Protein AF-A0A9P5JDA7-F1 (afdb_monomer)

Foldseek 3Di:
DPLVVLLVVLVVLLVVLVVCVVVVVLVVSLVSLLVSLVSCVQQVLAADPDPDPPPPVPVPCPRHVHDPQPDPVSVVSSNVSSVSSQVSQVVSCVVVVHDRRRDHPPPPPPPPPPDDDDDD

Mean predicted aligned error: 8.87 Å

Solvent-accessible surface area (backbone atoms only — not comparable to full-atom values): 7202 Å² total; per-residue (Å²): 129,68,62,66,57,57,56,50,51,49,52,52,41,55,54,51,21,51,51,31,42,75,71,67,38,38,70,60,16,31,53,46,33,40,52,47,26,47,50,39,47,59,34,55,52,61,63,78,89,64,99,59,91,70,78,64,85,57,89,78,57,87,69,36,73,50,73,81,63,91,46,72,66,55,43,50,51,50,50,52,47,33,51,50,49,43,55,48,25,49,52,37,14,61,75,54,77,46,80,62,59,47,76,78,60,80,65,78,81,79,76,89,78,84,82,77,82,82,83,128

Secondary structure (DSSP, 8-state):
--HHHHHHHHHHHHHHHHHHHHTT-HHHHHHHHHHHHHHHHHTT------SS------TTGGG-SSPPPSSHHHHHHHHHHHHHHHHHHHHHHHHHT----S-------S-SS-------

Radius of gyration: 17.12 Å; Cα contacts (8 Å, |Δi|>4): 112; chains: 1; bounding box: 67×23×37 Å

Sequence (120 aa):
MFPDRVTHFLWASMILASCLARSRRMQESYAVVSAAAQFASACGLRLIHGSGWAVEDDCCLDDSLLPSPKDEIEALDRIGLAHSVYITDQSVSTLAGAPATFPYNNWPSAQTQQAHPLKV

pLDDT: mean 80.2, std 19.08, range [42.72, 98.12]

Structure (mmCIF, N/CA/C/O backbone):
data_AF-A0A9P5JDA7-F1
#
_entry.id   AF-A0A9P5JDA7-F1
#
loop_
_atom_site.group_PDB
_atom_site.id
_atom_site.type_symbol
_atom_site.label_atom_id
_atom_site.label_alt_id
_atom_site.label_comp_id
_atom_site.label_asym_id
_atom_site.label_entity_id
_atom_site.label_seq_id
_atom_site.pdbx_PDB_ins_code
_atom_site.Cartn_x
_atom_site.Cartn_y
_atom_site.Cartn_z
_atom_site.occupancy
_atom_site.B_iso_or_equiv
_atom_site.auth_seq_id
_atom_site.auth_comp_id
_atom_site.auth_asym_id
_atom_site.auth_atom_id
_atom_site.pdbx_PDB_model_num
ATOM 1 N N . MET A 1 1 ? 0.125 -8.554 -17.342 1.00 54.16 1 MET A N 1
ATOM 2 C CA . MET A 1 1 ? -0.728 -8.136 -16.203 1.00 54.16 1 MET A CA 1
ATOM 3 C C . M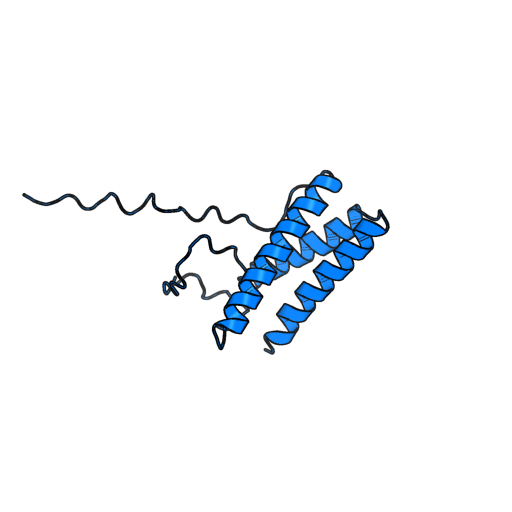ET A 1 1 ? -0.814 -6.616 -16.243 1.00 54.16 1 MET A C 1
ATOM 5 O O . MET A 1 1 ? 0.209 -6.015 -16.520 1.00 54.16 1 MET A O 1
ATOM 9 N N . PHE A 1 2 ? -1.993 -5.998 -16.113 1.00 70.19 2 PHE A N 1
ATOM 10 C CA . PHE A 1 2 ? -2.152 -4.539 -16.265 1.00 70.19 2 PHE A CA 1
ATOM 11 C C . PHE A 1 2 ? -1.642 -3.824 -14.996 1.00 70.19 2 PHE A C 1
ATOM 13 O O . PHE A 1 2 ? -2.372 -3.858 -14.001 1.00 70.19 2 PHE A O 1
ATOM 20 N N . PRO A 1 3 ? -0.435 -3.218 -14.992 1.00 70.56 3 PRO A N 1
ATOM 21 C CA . PRO A 1 3 ? 0.153 -2.605 -13.791 1.00 70.56 3 PRO A CA 1
ATOM 22 C C . PRO A 1 3 ?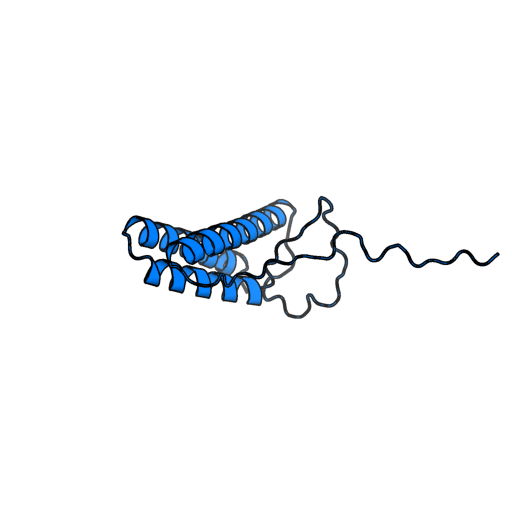 -0.767 -1.538 -13.188 1.00 70.56 3 PRO A C 1
ATOM 24 O O . PRO A 1 3 ? -0.941 -1.473 -11.973 1.00 70.56 3 PRO A O 1
ATOM 27 N N . ASP A 1 4 ? -1.488 -0.820 -14.048 1.00 82.44 4 ASP A N 1
ATOM 28 C CA . ASP A 1 4 ? -2.463 0.200 -13.676 1.00 82.44 4 ASP A CA 1
ATOM 29 C C . ASP A 1 4 ? -3.530 -0.335 -12.706 1.00 82.44 4 ASP A C 1
ATOM 31 O O . ASP A 1 4 ? -3.978 0.376 -11.811 1.00 82.44 4 ASP A O 1
ATOM 35 N N . ARG A 1 5 ? -3.939 -1.607 -12.827 1.00 89.44 5 ARG A N 1
ATOM 36 C CA . ARG A 1 5 ? -4.970 -2.186 -11.947 1.00 89.44 5 ARG A CA 1
ATOM 37 C C . ARG A 1 5 ? -4.473 -2.379 -10.517 1.00 89.44 5 ARG A C 1
ATOM 39 O O . ARG A 1 5 ? -5.260 -2.196 -9.594 1.00 89.44 5 ARG A O 1
ATOM 46 N N . VAL A 1 6 ? -3.199 -2.729 -10.337 1.00 89.94 6 VAL A N 1
ATOM 47 C CA . VAL A 1 6 ? -2.589 -2.916 -9.009 1.00 89.94 6 VAL A CA 1
ATOM 48 C C . VAL A 1 6 ? -2.490 -1.569 -8.299 1.00 89.94 6 VAL A C 1
ATOM 50 O O . VAL A 1 6 ? -2.950 -1.432 -7.166 1.00 89.94 6 VAL A O 1
ATOM 53 N N . THR A 1 7 ? -1.989 -0.553 -9.001 1.00 90.69 7 THR A N 1
ATOM 54 C CA . THR A 1 7 ? -1.894 0.817 -8.487 1.00 90.69 7 THR A CA 1
ATOM 55 C C . THR A 1 7 ? -3.267 1.382 -8.122 1.00 90.69 7 THR A C 1
ATOM 57 O O . THR A 1 7 ? -3.452 1.877 -7.011 1.00 90.69 7 THR A O 1
ATOM 60 N N . HIS A 1 8 ? -4.269 1.246 -9.000 1.00 92.62 8 HIS A N 1
ATOM 61 C CA . HIS A 1 8 ? -5.634 1.694 -8.705 1.00 92.62 8 HIS A CA 1
ATOM 62 C C . HIS A 1 8 ? -6.262 0.950 -7.520 1.00 92.62 8 HIS A C 1
ATOM 64 O O . HIS A 1 8 ? -6.949 1.569 -6.709 1.00 92.62 8 HIS A O 1
ATOM 70 N N . PHE A 1 9 ? -6.022 -0.358 -7.391 1.00 94.81 9 PHE A N 1
ATOM 71 C CA . PHE A 1 9 ? -6.506 -1.144 -6.257 1.00 94.81 9 PHE A CA 1
ATOM 72 C C . PHE A 1 9 ? -5.921 -0.653 -4.925 1.00 94.81 9 PHE A C 1
ATOM 74 O O . PHE A 1 9 ? -6.657 -0.482 -3.950 1.00 94.81 9 PHE A O 1
ATOM 81 N N . LEU A 1 10 ? -4.616 -0.377 -4.883 1.00 95.25 10 LEU A N 1
ATOM 82 C CA . LEU A 1 10 ? -3.956 0.158 -3.693 1.00 95.25 10 LEU A CA 1
ATOM 83 C C . LEU A 1 10 ? -4.484 1.553 -3.333 1.00 95.25 10 LEU A C 1
ATOM 85 O O . LEU A 1 10 ? -4.844 1.784 -2.179 1.00 95.25 10 LEU A O 1
ATOM 89 N N . TRP A 1 11 ? -4.635 2.450 -4.313 1.00 95.75 11 TRP A N 1
ATOM 90 C CA . TRP A 1 11 ? -5.248 3.765 -4.093 1.00 95.75 11 TRP A CA 1
ATOM 91 C C . TRP A 1 11 ? -6.673 3.663 -3.547 1.00 95.75 11 TRP A C 1
ATOM 93 O O . TRP A 1 11 ? -7.004 4.305 -2.549 1.00 95.75 11 TRP A O 1
ATOM 103 N N . ALA A 1 12 ? -7.510 2.819 -4.155 1.00 97.00 12 ALA A N 1
ATOM 104 C CA . ALA A 1 12 ? -8.872 2.582 -3.688 1.00 97.00 12 ALA A CA 1
ATOM 105 C C . ALA A 1 12 ? -8.895 2.050 -2.246 1.00 97.00 12 ALA A C 1
ATOM 107 O O . ALA A 1 12 ? -9.719 2.490 -1.442 1.00 97.00 12 ALA A O 1
ATOM 108 N N . SER A 1 13 ? -7.957 1.167 -1.893 1.00 97.31 13 SER A N 1
ATOM 109 C CA . SER A 1 13 ? -7.827 0.620 -0.538 1.00 97.31 13 SER A CA 1
ATOM 110 C C . SER A 1 13 ? -7.452 1.698 0.483 1.00 97.31 13 SER A C 1
ATOM 112 O O . SER A 1 13 ? -8.047 1.752 1.558 1.00 97.31 13 SER A O 1
ATOM 114 N N . MET A 1 14 ? -6.536 2.612 0.142 1.00 96.44 14 MET A N 1
ATOM 115 C CA . MET A 1 14 ? -6.158 3.736 1.013 1.00 96.44 14 MET A CA 1
ATOM 116 C C . MET A 1 14 ? -7.307 4.732 1.218 1.00 96.44 14 MET A C 1
ATOM 118 O O . MET A 1 14 ? -7.541 5.208 2.335 1.00 96.44 14 MET A O 1
ATOM 122 N N . ILE A 1 15 ? -8.073 5.020 0.161 1.00 96.69 15 ILE A N 1
ATOM 123 C CA . ILE A 1 15 ? -9.271 5.868 0.247 1.00 96.69 15 ILE A CA 1
ATOM 124 C C . ILE A 1 15 ? -10.325 5.203 1.140 1.00 96.69 15 ILE A C 1
ATOM 126 O O . ILE A 1 15 ? -10.866 5.854 2.038 1.00 96.69 15 ILE A O 1
ATOM 130 N N . LEU A 1 16 ? -10.591 3.908 0.943 1.00 97.62 16 LEU A N 1
ATOM 131 C CA . LEU A 1 16 ? -11.544 3.149 1.753 1.00 97.62 16 LEU A CA 1
ATOM 132 C C . LEU A 1 16 ? -11.138 3.128 3.230 1.00 97.62 16 LEU A C 1
ATOM 134 O O . LEU A 1 16 ? -11.960 3.434 4.095 1.00 97.62 16 LEU A O 1
ATOM 138 N N . ALA A 1 17 ? -9.871 2.835 3.520 1.00 97.19 17 ALA A N 1
ATOM 139 C CA . ALA A 1 17 ? -9.327 2.874 4.869 1.00 97.19 17 ALA A CA 1
ATOM 140 C C . ALA A 1 17 ? -9.515 4.240 5.537 1.00 97.19 17 ALA A C 1
ATOM 142 O O . ALA A 1 17 ? -9.945 4.308 6.691 1.00 97.19 17 ALA A O 1
ATOM 143 N N . SER A 1 18 ? -9.259 5.323 4.800 1.00 95.75 18 SER A N 1
ATOM 144 C CA . SER A 1 18 ? -9.459 6.694 5.276 1.00 95.75 18 SER A CA 1
ATOM 145 C C . SER A 1 18 ? -10.930 6.982 5.584 1.00 95.75 18 SER A C 1
ATOM 147 O O . SER A 1 18 ? -11.245 7.605 6.599 1.00 95.75 18 SER A O 1
ATOM 149 N N . CYS A 1 19 ? -11.852 6.511 4.741 1.00 97.69 19 CYS A N 1
ATOM 150 C CA . CYS A 1 19 ? -13.288 6.620 4.992 1.00 97.69 19 CYS A CA 1
ATOM 151 C C . CYS A 1 19 ? -13.700 5.857 6.260 1.00 97.69 19 CYS A C 1
ATOM 153 O O . CYS A 1 19 ? -14.383 6.425 7.109 1.00 97.69 19 CYS A O 1
ATOM 155 N N . LEU A 1 20 ? -13.229 4.618 6.439 1.00 97.75 20 LEU A N 1
ATOM 156 C CA . LEU A 1 20 ? -13.495 3.816 7.640 1.00 97.75 20 LEU A CA 1
ATOM 157 C C . LEU A 1 20 ? -12.943 4.480 8.909 1.00 97.75 20 LEU A C 1
ATOM 159 O O . LEU A 1 20 ? -13.644 4.544 9.922 1.00 97.75 20 LEU A O 1
ATOM 163 N N . ALA A 1 21 ? -11.732 5.041 8.840 1.00 96.12 21 ALA A N 1
ATOM 164 C CA . ALA A 1 21 ? -11.126 5.784 9.943 1.00 96.12 21 ALA A CA 1
ATOM 165 C C . ALA A 1 21 ? -11.961 7.019 10.323 1.00 96.12 21 ALA A C 1
ATOM 167 O O . ALA A 1 21 ? -12.257 7.226 11.501 1.00 96.12 21 ALA A O 1
ATOM 168 N N . ARG A 1 22 ? -12.425 7.807 9.339 1.00 96.25 22 ARG A N 1
ATOM 169 C CA . ARG A 1 22 ? -13.325 8.956 9.579 1.00 96.25 22 ARG A CA 1
ATOM 170 C C . ARG A 1 22 ? -14.660 8.534 10.192 1.00 96.25 22 ARG A C 1
ATOM 172 O O . ARG A 1 22 ? -15.177 9.233 11.060 1.00 96.25 22 ARG A O 1
ATOM 179 N N . SER A 1 23 ? -15.185 7.372 9.807 1.00 97.75 23 SER A N 1
ATOM 180 C CA . SER A 1 23 ? -16.374 6.760 10.416 1.00 97.75 23 SER A CA 1
ATOM 181 C C . SER A 1 23 ? -16.112 6.113 11.785 1.00 97.75 23 SER A C 1
ATOM 183 O O . SER A 1 23 ? -17.001 5.451 12.315 1.00 97.75 23 SER A O 1
ATOM 185 N N . ARG A 1 24 ? -14.919 6.293 12.374 1.00 96.69 24 ARG A N 1
ATOM 186 C CA . ARG A 1 24 ? -14.475 5.712 13.657 1.00 96.69 24 ARG A CA 1
ATOM 187 C C . ARG A 1 24 ? -14.435 4.179 13.690 1.00 96.69 24 ARG A C 1
ATOM 189 O O . ARG A 1 24 ? -14.381 3.586 14.764 1.00 96.69 24 ARG A O 1
ATOM 196 N N . ARG A 1 25 ? -14.397 3.522 12.531 1.00 97.50 25 ARG A N 1
ATOM 197 C CA . ARG A 1 25 ? -14.274 2.062 12.397 1.00 97.50 25 ARG A CA 1
ATOM 198 C C . ARG A 1 25 ? -12.796 1.672 12.307 1.00 97.50 25 ARG A C 1
ATOM 200 O O . ARG A 1 25 ? -12.339 1.169 11.286 1.00 97.50 25 ARG A O 1
ATOM 207 N N . MET A 1 26 ? -12.036 1.944 13.372 1.00 96.69 26 MET A N 1
ATOM 208 C CA . MET A 1 26 ? -10.566 1.830 13.356 1.00 96.69 26 MET A CA 1
ATOM 209 C C . MET A 1 26 ? -10.064 0.401 13.130 1.00 96.69 26 MET A C 1
ATOM 211 O O . MET A 1 26 ? -9.097 0.220 12.404 1.00 96.69 26 MET A O 1
ATOM 215 N N . GLN A 1 27 ? -10.745 -0.612 13.674 1.00 96.88 27 GLN A N 1
ATOM 216 C CA . GLN A 1 27 ? -10.369 -2.019 13.475 1.00 96.88 27 GLN A CA 1
ATOM 217 C C . GLN A 1 27 ? -10.505 -2.456 12.010 1.00 96.88 27 GLN A C 1
ATOM 219 O O . GLN A 1 27 ? -9.646 -3.146 11.471 1.00 96.88 27 GLN A O 1
ATOM 224 N N . GLU A 1 28 ? -11.563 -2.007 11.335 1.00 98.06 28 GLU A N 1
ATOM 225 C CA . GLU A 1 28 ? -11.765 -2.312 9.918 1.00 98.06 28 GLU A CA 1
ATOM 226 C C . GLU A 1 28 ? -10.826 -1.511 9.026 1.00 98.06 28 GLU A C 1
ATOM 228 O O . GLU A 1 28 ? -10.287 -2.048 8.063 1.00 98.06 28 GLU A O 1
ATOM 233 N N . SER A 1 29 ? -10.603 -0.238 9.366 1.00 98.06 29 SER A N 1
ATOM 234 C CA . SER A 1 29 ? -9.589 0.582 8.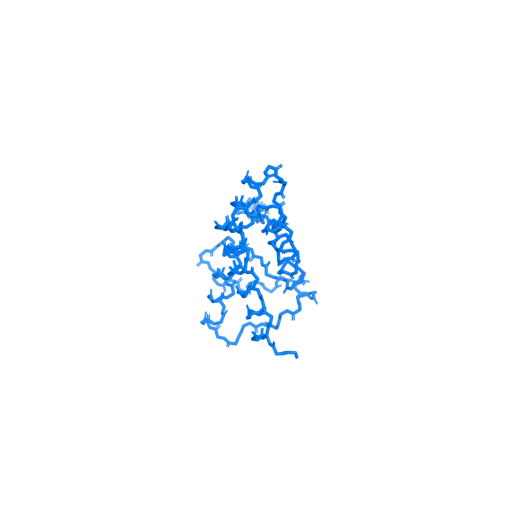708 1.00 98.06 29 SER A CA 1
ATOM 235 C C . SER A 1 29 ? -8.223 -0.101 8.797 1.00 98.06 29 SER A C 1
ATOM 237 O O . SER A 1 29 ? -7.577 -0.293 7.772 1.00 98.06 29 SER A O 1
ATOM 239 N N . TYR A 1 30 ? -7.834 -0.570 9.987 1.00 97.88 30 TYR A N 1
ATOM 240 C CA . TYR A 1 30 ? -6.590 -1.304 10.203 1.00 97.88 30 TYR A CA 1
ATOM 241 C C . TYR A 1 30 ? -6.519 -2.576 9.361 1.00 97.88 30 TYR A C 1
ATOM 243 O O . TYR A 1 30 ? -5.534 -2.776 8.659 1.00 97.88 30 TYR A O 1
ATOM 251 N N . ALA A 1 31 ? -7.570 -3.399 9.352 1.00 98.00 31 ALA A N 1
ATOM 252 C CA . ALA A 1 31 ? -7.598 -4.617 8.544 1.00 98.00 31 ALA A CA 1
ATOM 253 C C . ALA A 1 31 ? -7.420 -4.329 7.040 1.00 98.00 31 ALA A C 1
ATOM 255 O O . ALA A 1 31 ? -6.652 -5.018 6.369 1.00 98.00 31 ALA A O 1
ATOM 256 N N . VAL A 1 32 ? -8.081 -3.289 6.514 1.00 98.12 32 VAL A N 1
ATOM 257 C CA . VAL A 1 32 ? -7.944 -2.874 5.107 1.00 98.12 32 VAL A CA 1
ATOM 258 C C . VAL A 1 32 ? -6.529 -2.383 4.810 1.00 98.12 32 VAL A C 1
ATOM 260 O O . VAL A 1 32 ? -5.945 -2.783 3.804 1.00 98.12 32 VAL A O 1
ATOM 263 N N . VAL A 1 33 ? -5.964 -1.534 5.672 1.00 97.56 33 VAL A N 1
ATOM 264 C CA . VAL A 1 33 ? -4.619 -0.981 5.459 1.00 97.56 33 VAL A CA 1
ATOM 265 C C . VAL A 1 33 ? -3.549 -2.050 5.596 1.00 97.56 33 VAL A C 1
ATOM 267 O O . VAL A 1 33 ? -2.679 -2.119 4.738 1.00 97.56 33 VAL A O 1
ATOM 270 N N . SER A 1 34 ? -3.641 -2.916 6.603 1.00 96.94 34 SER A N 1
ATOM 271 C CA . SER A 1 34 ? -2.702 -4.017 6.819 1.00 96.94 34 SER A CA 1
ATOM 272 C C . SER A 1 34 ? -2.691 -4.973 5.622 1.00 96.94 34 SER A C 1
ATOM 274 O O . SER A 1 34 ? -1.626 -5.285 5.089 1.00 96.94 34 SER A O 1
ATOM 276 N N . ALA A 1 35 ? -3.867 -5.351 5.105 1.00 97.25 35 ALA A N 1
ATOM 277 C CA . ALA A 1 35 ? -3.968 -6.176 3.902 1.00 97.25 35 ALA A CA 1
ATOM 278 C C . ALA A 1 35 ? -3.382 -5.474 2.664 1.00 97.25 35 ALA A C 1
ATOM 280 O O . ALA A 1 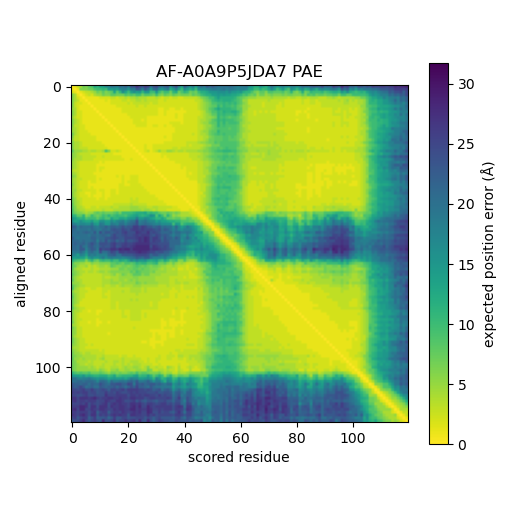35 ? -2.631 -6.082 1.900 1.00 97.25 35 ALA A O 1
ATOM 281 N N . ALA A 1 36 ? -3.678 -4.184 2.475 1.00 96.50 36 ALA A N 1
ATOM 282 C CA . ALA A 1 36 ? -3.123 -3.402 1.373 1.00 96.50 36 ALA A CA 1
ATOM 283 C C . ALA A 1 36 ? -1.601 -3.220 1.494 1.00 96.50 36 ALA A C 1
ATOM 285 O O . ALA A 1 36 ? -0.903 -3.262 0.485 1.00 96.50 36 ALA A O 1
ATOM 286 N N . ALA A 1 37 ? -1.076 -3.074 2.710 1.00 95.12 37 ALA A N 1
ATOM 287 C CA . ALA A 1 37 ? 0.345 -2.954 2.999 1.00 95.12 37 ALA A CA 1
ATOM 288 C C . ALA A 1 37 ? 1.105 -4.251 2.696 1.00 95.12 37 ALA A C 1
ATOM 290 O O . ALA A 1 37 ? 2.149 -4.217 2.039 1.00 95.12 37 ALA A O 1
ATOM 291 N N . GLN A 1 38 ? 0.565 -5.401 3.107 1.00 93.44 38 GLN A N 1
ATOM 292 C CA . GLN A 1 38 ? 1.123 -6.713 2.767 1.00 93.44 38 GLN A CA 1
ATOM 293 C C . GLN A 1 38 ? 1.081 -6.956 1.262 1.00 93.44 38 GLN A C 1
ATOM 295 O O . GLN A 1 38 ? 2.074 -7.393 0.685 1.00 93.44 38 GLN A O 1
ATOM 300 N N . PHE A 1 39 ? -0.038 -6.623 0.614 1.00 93.75 39 PHE A N 1
ATOM 301 C CA . PHE A 1 39 ? -0.174 -6.756 -0.831 1.00 93.75 39 PHE A CA 1
ATOM 302 C C . PHE A 1 39 ? 0.817 -5.859 -1.580 1.00 93.75 39 PHE A C 1
ATOM 304 O O . PHE A 1 39 ? 1.524 -6.337 -2.458 1.00 93.75 39 PHE A O 1
ATOM 311 N N . ALA A 1 40 ? 0.942 -4.588 -1.189 1.00 92.12 40 ALA A N 1
ATOM 312 C CA . ALA A 1 40 ? 1.929 -3.671 -1.753 1.00 92.12 40 ALA A CA 1
ATOM 313 C C . ALA A 1 40 ? 3.363 -4.209 -1.594 1.00 92.12 40 ALA A C 1
ATOM 315 O O . ALA A 1 40 ? 4.132 -4.187 -2.554 1.00 92.12 40 ALA A O 1
ATOM 316 N N . SER A 1 41 ? 3.689 -4.762 -0.423 1.00 88.81 41 SER A N 1
ATOM 317 C CA . SER A 1 41 ? 4.997 -5.373 -0.149 1.00 88.81 41 SER A CA 1
ATOM 318 C C . SER A 1 41 ? 5.258 -6.602 -1.025 1.00 88.81 41 SER A C 1
ATOM 320 O O . SER A 1 41 ? 6.344 -6.737 -1.585 1.00 88.81 41 SER A O 1
ATOM 322 N N . ALA A 1 42 ? 4.253 -7.467 -1.195 1.00 88.94 42 ALA A N 1
ATOM 323 C CA . ALA A 1 42 ? 4.307 -8.624 -2.091 1.00 88.94 42 ALA A CA 1
ATOM 324 C C . ALA A 1 42 ? 4.404 -8.214 -3.570 1.00 88.94 42 ALA A C 1
ATOM 326 O O . ALA A 1 42 ? 4.984 -8.927 -4.381 1.00 88.94 42 ALA A O 1
ATOM 327 N N . CYS A 1 43 ? 3.876 -7.043 -3.928 1.00 88.19 43 CYS A N 1
ATOM 328 C CA . CYS A 1 43 ? 4.046 -6.447 -5.247 1.00 88.19 43 CYS A CA 1
ATOM 329 C C . CYS A 1 43 ? 5.412 -5.778 -5.457 1.00 88.19 43 CYS A C 1
ATOM 331 O O . CYS A 1 43 ? 5.642 -5.237 -6.535 1.00 88.19 43 CYS A O 1
ATOM 333 N N . GLY A 1 44 ? 6.294 -5.783 -4.456 1.00 84.50 44 GLY A N 1
ATOM 334 C CA . GLY A 1 44 ? 7.607 -5.150 -4.541 1.00 84.50 44 GLY A CA 1
ATOM 335 C C . GLY A 1 44 ? 7.598 -3.635 -4.315 1.00 84.50 44 GLY A C 1
ATOM 336 O O . GLY A 1 44 ? 8.646 -3.011 -4.469 1.00 84.50 44 GLY A O 1
ATOM 337 N N . LEU A 1 45 ? 6.473 -3.018 -3.912 1.00 86.31 45 LEU A N 1
ATOM 338 C CA . LEU A 1 45 ? 6.503 -1.618 -3.474 1.00 86.31 45 LEU A CA 1
ATOM 339 C C . LEU A 1 45 ? 7.264 -1.520 -2.156 1.00 86.31 45 LEU A C 1
ATOM 341 O O . LEU A 1 45 ? 6.844 -2.054 -1.129 1.00 86.31 45 LEU A O 1
ATOM 345 N N . ARG A 1 46 ? 8.375 -0.793 -2.186 1.00 80.62 46 ARG A N 1
ATOM 346 C CA . ARG A 1 46 ? 9.243 -0.549 -1.037 1.00 80.62 46 ARG A CA 1
ATOM 347 C C . ARG A 1 46 ? 9.563 0.937 -0.959 1.00 80.62 46 ARG A C 1
ATOM 349 O O . ARG A 1 46 ? 9.631 1.616 -1.981 1.00 80.62 46 ARG A O 1
ATOM 356 N N . LEU A 1 47 ? 9.766 1.442 0.256 1.00 71.00 47 LEU A N 1
ATOM 357 C CA . LEU A 1 47 ? 10.307 2.785 0.448 1.00 71.00 47 LEU A CA 1
ATOM 358 C C . LEU A 1 47 ? 11.772 2.787 0.008 1.00 71.00 47 LEU A C 1
ATOM 360 O O . LEU A 1 47 ? 12.589 2.067 0.583 1.00 71.00 47 LEU A O 1
ATOM 364 N N . ILE A 1 48 ? 12.093 3.588 -1.004 1.00 65.62 48 ILE A N 1
ATOM 365 C CA . ILE A 1 48 ? 13.467 3.803 -1.456 1.00 65.62 48 ILE A CA 1
ATOM 366 C C . ILE A 1 48 ? 13.990 5.042 -0.727 1.00 65.62 48 ILE A C 1
ATOM 368 O O . ILE A 1 48 ? 13.476 6.144 -0.907 1.00 65.62 48 ILE A O 1
ATOM 372 N N . HIS A 1 49 ? 14.993 4.860 0.133 1.00 54.78 49 HIS A N 1
ATOM 373 C CA . HIS A 1 49 ? 15.656 5.957 0.837 1.00 54.78 49 HIS A CA 1
ATOM 374 C C . HIS A 1 49 ? 16.862 6.415 0.006 1.00 54.78 49 HIS A C 1
ATOM 376 O O . HIS A 1 49 ? 17.964 5.894 0.154 1.00 54.78 49 HIS A O 1
ATOM 382 N N . GLY A 1 50 ? 16.662 7.364 -0.908 1.00 52.94 50 GLY A N 1
ATOM 383 C CA . GLY A 1 50 ? 17.761 7.894 -1.714 1.00 52.94 50 GLY A CA 1
ATOM 384 C C . GLY A 1 50 ? 17.317 8.949 -2.719 1.00 52.94 50 GLY A C 1
ATOM 385 O O . GLY A 1 50 ? 16.285 8.813 -3.362 1.00 52.94 50 GLY A O 1
ATOM 386 N N . SER A 1 51 ? 18.119 10.004 -2.872 1.00 45.12 51 SER A N 1
ATOM 387 C CA . SER A 1 51 ? 17.941 11.058 -3.883 1.00 45.12 51 SER A CA 1
ATOM 388 C C . SER A 1 51 ? 18.410 10.646 -5.284 1.00 45.12 51 SER A C 1
ATOM 390 O O . SER A 1 51 ? 18.485 11.483 -6.180 1.00 45.12 51 SER A O 1
ATOM 392 N N . GLY A 1 52 ? 18.799 9.385 -5.462 1.00 45.66 52 GLY A N 1
ATOM 393 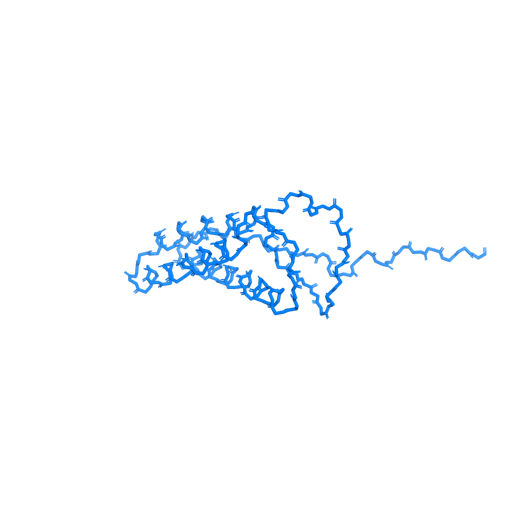C CA . GLY A 1 52 ? 19.245 8.839 -6.730 1.00 45.66 52 GLY A CA 1
ATOM 394 C C . GLY A 1 52 ? 18.232 7.827 -7.222 1.00 45.66 52 GLY A C 1
ATOM 395 O O . GLY A 1 52 ? 17.966 6.844 -6.537 1.00 45.66 52 GLY A O 1
ATOM 396 N N . TRP A 1 53 ? 17.736 8.038 -8.437 1.00 46.03 53 TRP A N 1
ATOM 397 C CA . TRP A 1 53 ? 17.083 7.039 -9.285 1.00 46.03 53 TRP A CA 1
ATOM 398 C C . TRP A 1 53 ? 18.046 5.917 -9.679 1.00 46.03 53 TRP A C 1
ATOM 400 O O . TRP A 1 53 ? 18.093 5.508 -10.838 1.00 46.03 53 TRP A O 1
ATOM 410 N N . ALA A 1 54 ? 18.890 5.472 -8.752 1.00 42.72 54 ALA A N 1
ATOM 411 C CA . ALA A 1 54 ? 19.770 4.365 -8.992 1.00 42.72 54 ALA A CA 1
ATOM 412 C C . ALA A 1 54 ? 18.857 3.144 -9.052 1.00 42.72 54 ALA A C 1
ATOM 414 O O . ALA A 1 54 ? 18.502 2.536 -8.045 1.00 42.72 54 ALA A O 1
ATOM 415 N N . VAL A 1 55 ? 18.445 2.832 -10.279 1.00 46.91 55 VAL A N 1
ATOM 416 C CA . VAL A 1 55 ? 18.216 1.481 -10.766 1.00 46.91 55 VAL A CA 1
ATOM 417 C C . VAL A 1 55 ? 19.545 0.748 -10.570 1.00 46.91 55 VAL A C 1
ATOM 419 O O . VAL A 1 55 ? 20.244 0.426 -11.523 1.00 46.91 55 VAL A O 1
ATOM 422 N N . GLU A 1 56 ? 19.988 0.603 -9.319 1.00 45.38 56 GLU A N 1
ATOM 423 C CA . GLU A 1 56 ? 20.919 -0.454 -9.017 1.00 45.38 56 GLU A CA 1
ATOM 424 C C . GLU A 1 56 ? 20.110 -1.704 -9.297 1.00 45.38 56 GLU A C 1
ATOM 426 O O . GLU A 1 56 ? 18.997 -1.884 -8.796 1.00 45.38 56 GLU A O 1
ATOM 431 N N . ASP A 1 57 ? 20.650 -2.439 -10.256 1.00 44.56 57 ASP A N 1
ATOM 432 C CA . ASP A 1 57 ? 20.261 -3.733 -10.783 1.00 44.56 57 ASP A CA 1
ATOM 433 C C . ASP A 1 57 ? 20.309 -4.743 -9.626 1.00 44.56 57 ASP A C 1
ATOM 435 O O . ASP A 1 57 ? 21.147 -5.638 -9.561 1.00 44.56 57 ASP A O 1
ATOM 439 N N . ASP A 1 58 ? 19.501 -4.490 -8.600 1.00 46.94 58 ASP A N 1
ATOM 440 C CA . ASP A 1 58 ? 19.542 -5.208 -7.350 1.00 46.94 58 ASP A CA 1
ATOM 441 C C . ASP A 1 58 ? 18.831 -6.519 -7.653 1.00 46.94 58 ASP A C 1
ATOM 443 O O . ASP A 1 58 ? 17.600 -6.594 -7.728 1.00 46.94 58 ASP A O 1
ATOM 447 N N . CYS A 1 59 ? 19.653 -7.538 -7.908 1.00 43.41 59 CYS A N 1
ATOM 448 C CA . CYS A 1 59 ? 19.359 -8.914 -8.315 1.00 43.41 59 CYS A CA 1
ATOM 449 C C . CYS A 1 59 ? 18.378 -9.674 -7.389 1.00 43.41 59 CYS A C 1
ATOM 451 O O . CYS A 1 59 ? 18.278 -10.895 -7.443 1.00 43.41 59 CYS A O 1
ATOM 453 N N . CYS A 1 60 ? 17.673 -8.961 -6.514 1.00 47.56 60 CYS A N 1
ATOM 454 C CA . CYS A 1 60 ? 16.646 -9.420 -5.592 1.00 47.56 60 CYS A CA 1
ATOM 455 C C . CYS A 1 60 ? 15.231 -8.951 -6.008 1.00 47.56 60 CYS A C 1
ATOM 457 O O . CYS A 1 60 ? 14.269 -9.213 -5.285 1.00 47.56 60 CYS A O 1
ATOM 459 N N . LEU A 1 61 ? 15.091 -8.228 -7.130 1.00 53.09 61 LEU A N 1
ATOM 460 C CA . LEU A 1 61 ? 13.809 -7.796 -7.714 1.00 53.09 61 LEU A CA 1
ATOM 461 C C . LEU A 1 61 ? 13.054 -8.903 -8.474 1.00 53.09 61 LEU A C 1
ATOM 463 O O . LEU A 1 61 ? 11.939 -8.649 -8.930 1.00 53.09 61 LEU A O 1
ATOM 467 N N . ASP A 1 62 ? 13.611 -10.116 -8.573 1.00 54.47 62 ASP A N 1
ATOM 468 C CA . ASP A 1 62 ? 13.035 -11.233 -9.345 1.00 54.47 62 ASP A CA 1
ATOM 469 C C . ASP A 1 62 ? 11.622 -11.663 -8.892 1.00 54.47 62 ASP A C 1
ATOM 471 O O . ASP A 1 62 ? 10.890 -12.268 -9.674 1.00 54.47 62 ASP A O 1
ATOM 475 N N . ASP A 1 63 ? 11.189 -11.281 -7.683 1.00 66.81 63 ASP A N 1
ATOM 476 C CA . ASP A 1 63 ? 9.849 -11.591 -7.155 1.00 66.81 63 ASP A CA 1
ATOM 477 C C . ASP A 1 63 ? 8.855 -10.408 -7.206 1.00 66.81 63 ASP A C 1
ATOM 479 O O . ASP A 1 63 ? 7.734 -10.505 -6.697 1.00 66.81 63 ASP A O 1
ATOM 483 N N . SER A 1 64 ? 9.218 -9.268 -7.807 1.00 74.50 64 SER A N 1
ATOM 484 C CA . SER A 1 64 ? 8.290 -8.137 -7.942 1.00 74.50 64 SER A CA 1
ATOM 485 C C . SER A 1 64 ? 7.173 -8.455 -8.939 1.00 74.50 64 SER A C 1
ATOM 487 O O . SER A 1 64 ? 7.400 -8.600 -10.139 1.00 74.50 64 SER A O 1
ATOM 489 N N . LEU A 1 65 ? 5.921 -8.469 -8.467 1.00 82.25 65 LEU A N 1
ATOM 490 C CA . LEU A 1 65 ? 4.750 -8.594 -9.349 1.00 82.25 65 LEU A CA 1
ATOM 491 C C . LEU A 1 65 ? 4.535 -7.362 -10.243 1.00 82.25 65 LEU A C 1
ATOM 493 O O . LEU A 1 65 ? 3.774 -7.429 -11.215 1.00 82.25 65 LEU A O 1
ATOM 497 N N . LEU A 1 66 ? 5.151 -6.225 -9.907 1.00 81.69 66 LEU A N 1
ATOM 498 C CA . LEU A 1 66 ? 5.092 -5.024 -10.727 1.00 81.69 66 LEU A CA 1
ATOM 499 C C . LEU A 1 66 ? 6.208 -5.032 -11.779 1.00 81.69 66 LEU A C 1
ATOM 501 O O . LEU A 1 66 ? 7.375 -5.156 -11.407 1.00 81.69 66 LEU A O 1
ATOM 505 N N . PRO A 1 67 ? 5.879 -4.829 -13.071 1.00 83.88 67 PRO A N 1
ATOM 506 C CA . PRO A 1 67 ? 6.893 -4.641 -14.105 1.00 83.88 67 PRO A CA 1
ATOM 507 C C . PRO A 1 67 ? 7.669 -3.352 -13.838 1.00 83.88 67 PRO A C 1
ATOM 509 O O . PRO A 1 67 ? 7.140 -2.457 -13.176 1.00 83.88 67 PRO A O 1
ATOM 512 N N . SER A 1 68 ? 8.869 -3.198 -14.395 1.00 82.38 68 SER A N 1
ATOM 513 C CA . SER A 1 68 ? 9.607 -1.930 -14.332 1.00 82.38 68 SER A CA 1
ATOM 514 C C . SER A 1 68 ? 8.728 -0.746 -14.779 1.00 82.38 68 SER A C 1
ATOM 516 O O . SER A 1 68 ? 7.891 -0.917 -15.674 1.00 82.38 68 SER A O 1
ATOM 518 N N . PRO A 1 69 ? 8.845 0.431 -14.137 1.00 84.94 69 PRO A N 1
ATOM 519 C CA . PRO A 1 69 ? 8.090 1.615 -14.544 1.00 84.94 69 PRO A CA 1
ATOM 520 C C . PRO A 1 69 ? 8.441 1.995 -15.989 1.00 84.94 69 PRO A C 1
ATOM 522 O O . PRO A 1 69 ? 9.588 1.843 -16.409 1.00 84.94 69 PRO A O 1
ATOM 525 N N . LYS A 1 70 ? 7.454 2.461 -16.761 1.00 86.81 70 LYS A N 1
ATOM 526 C CA . LYS A 1 70 ? 7.647 2.822 -18.176 1.00 86.81 70 LYS A CA 1
ATOM 527 C C . LYS A 1 70 ? 8.383 4.148 -18.341 1.00 86.81 70 LYS A C 1
ATOM 529 O O . LYS A 1 70 ? 9.119 4.317 -19.308 1.00 86.81 70 LYS A O 1
ATOM 534 N N . ASP A 1 71 ? 8.147 5.077 -17.422 1.00 86.62 71 ASP A N 1
ATOM 535 C CA . ASP A 1 71 ? 8.704 6.423 -17.412 1.00 86.62 71 ASP A CA 1
ATOM 536 C C . ASP A 1 71 ? 8.923 6.927 -15.972 1.00 86.62 71 ASP A C 1
ATOM 538 O O . ASP A 1 71 ? 8.577 6.268 -14.986 1.00 86.62 71 ASP A O 1
ATOM 542 N N . GLU A 1 72 ? 9.534 8.106 -15.852 1.00 85.44 72 GLU A N 1
ATOM 543 C CA . GLU A 1 72 ? 9.803 8.753 -14.563 1.00 85.44 72 GLU A CA 1
ATOM 544 C C . GLU A 1 72 ? 8.517 9.115 -13.806 1.00 85.44 72 GLU A C 1
ATOM 546 O O . GLU A 1 72 ? 8.508 9.119 -12.575 1.00 85.44 72 GLU A O 1
ATOM 551 N N . ILE A 1 73 ? 7.422 9.388 -14.523 1.00 88.31 73 ILE A N 1
ATOM 552 C CA . ILE A 1 73 ? 6.132 9.750 -13.926 1.00 88.31 73 ILE A CA 1
ATOM 553 C C . ILE A 1 73 ? 5.547 8.536 -13.205 1.00 88.31 73 ILE A C 1
ATOM 555 O O . ILE A 1 73 ? 5.201 8.625 -12.031 1.00 88.31 73 ILE A O 1
ATOM 559 N N . GLU A 1 74 ? 5.507 7.378 -13.862 1.00 85.94 74 GLU A N 1
ATOM 560 C CA . GLU A 1 74 ? 5.044 6.128 -13.263 1.00 85.94 74 GLU A CA 1
ATOM 561 C C . GLU A 1 74 ? 5.932 5.717 -12.081 1.00 85.94 74 GLU A C 1
ATOM 563 O O . GLU A 1 74 ? 5.443 5.196 -11.075 1.00 85.94 74 GLU A O 1
ATOM 568 N N . ALA A 1 75 ? 7.239 5.969 -12.167 1.00 84.62 75 ALA A N 1
ATOM 569 C CA . ALA A 1 75 ? 8.154 5.715 -11.064 1.00 84.62 75 ALA A CA 1
ATOM 570 C C . ALA A 1 75 ? 7.853 6.622 -9.851 1.00 84.62 75 ALA A C 1
ATOM 572 O O . ALA A 1 75 ? 7.746 6.122 -8.727 1.00 84.62 75 ALA A O 1
ATOM 573 N N . LEU A 1 76 ? 7.635 7.926 -10.070 1.00 85.50 76 LEU A N 1
ATOM 574 C CA . LEU A 1 76 ? 7.205 8.875 -9.034 1.00 85.50 76 LEU A CA 1
ATOM 575 C C . LEU A 1 76 ? 5.856 8.486 -8.420 1.00 85.50 76 LEU A C 1
ATOM 577 O O . LEU A 1 76 ? 5.713 8.522 -7.197 1.00 85.50 76 LEU A O 1
ATOM 581 N N . ASP A 1 77 ? 4.890 8.066 -9.234 1.00 88.12 77 ASP A N 1
ATOM 582 C CA . ASP A 1 77 ? 3.571 7.634 -8.766 1.00 88.12 77 ASP A CA 1
ATOM 583 C C . ASP A 1 77 ? 3.669 6.416 -7.844 1.00 88.12 77 ASP A C 1
ATOM 585 O O . ASP A 1 77 ? 3.006 6.356 -6.806 1.00 88.12 77 ASP A O 1
ATOM 589 N N . ARG A 1 78 ? 4.535 5.450 -8.171 1.00 88.06 78 ARG A N 1
ATOM 590 C CA . ARG A 1 78 ? 4.779 4.272 -7.325 1.00 88.06 78 ARG A CA 1
ATOM 591 C C . ARG A 1 78 ? 5.464 4.638 -6.011 1.00 88.06 78 ARG A C 1
ATOM 593 O O . ARG A 1 78 ? 5.094 4.090 -4.974 1.00 88.06 78 ARG A O 1
ATOM 600 N N . ILE A 1 79 ? 6.410 5.578 -6.029 1.00 87.31 79 ILE A N 1
ATOM 601 C CA . ILE A 1 79 ? 7.038 6.113 -4.810 1.00 87.31 79 ILE A CA 1
ATOM 602 C C . ILE A 1 79 ? 5.983 6.810 -3.945 1.00 87.31 79 ILE A C 1
ATOM 604 O O . ILE A 1 79 ? 5.857 6.511 -2.756 1.00 87.31 79 ILE A O 1
ATOM 608 N N . GLY A 1 80 ? 5.175 7.690 -4.542 1.00 89.44 80 GLY A N 1
ATOM 609 C CA . GLY A 1 80 ? 4.083 8.381 -3.858 1.00 89.44 80 GLY A CA 1
ATOM 610 C C . GLY A 1 80 ? 3.072 7.409 -3.251 1.00 89.44 80 GLY A C 1
ATOM 611 O O . GLY A 1 80 ? 2.632 7.596 -2.113 1.00 89.44 80 GLY A O 1
ATOM 612 N N . LEU A 1 81 ? 2.760 6.324 -3.961 1.00 91.69 81 LEU A N 1
ATOM 613 C CA . LEU A 1 81 ? 1.896 5.257 -3.469 1.00 91.69 81 LEU A CA 1
ATOM 614 C C . LEU A 1 81 ? 2.523 4.504 -2.292 1.00 91.69 81 LEU A C 1
ATOM 616 O O . LEU A 1 81 ? 1.855 4.331 -1.275 1.00 91.69 81 LEU A O 1
ATOM 620 N N . ALA A 1 82 ? 3.796 4.106 -2.383 1.00 90.94 82 ALA A N 1
ATOM 621 C CA . ALA A 1 82 ? 4.508 3.447 -1.286 1.00 90.94 82 ALA A CA 1
ATOM 622 C C . ALA A 1 82 ? 4.527 4.321 -0.020 1.00 90.94 82 ALA A C 1
ATOM 624 O O . ALA A 1 82 ? 4.210 3.844 1.071 1.00 90.94 82 ALA A O 1
ATOM 625 N N . HIS A 1 83 ? 4.810 5.619 -0.165 1.00 90.56 83 HIS A N 1
ATOM 626 C CA . HIS A 1 83 ? 4.737 6.584 0.935 1.00 90.56 83 HIS A CA 1
ATOM 627 C C . HIS A 1 83 ? 3.326 6.710 1.509 1.00 90.56 83 HIS A C 1
ATOM 629 O O . HIS A 1 83 ? 3.161 6.745 2.729 1.00 90.56 83 HIS A O 1
ATOM 635 N N . SER A 1 84 ? 2.307 6.750 0.653 1.00 92.88 84 SER A N 1
ATOM 636 C CA . SER A 1 84 ? 0.912 6.854 1.084 1.00 92.88 84 SER A CA 1
ATOM 637 C C . SER A 1 84 ? 0.476 5.628 1.883 1.00 92.88 84 SER A C 1
ATOM 639 O O . SER A 1 84 ? -0.147 5.780 2.935 1.00 92.88 84 SER A O 1
ATOM 641 N N . VAL A 1 85 ? 0.847 4.423 1.436 1.00 94.19 85 VAL A N 1
ATOM 642 C CA . VAL A 1 85 ? 0.583 3.173 2.162 1.00 94.19 85 VAL A CA 1
ATOM 643 C C . VAL A 1 85 ? 1.301 3.181 3.507 1.00 94.19 85 VAL A C 1
ATOM 645 O O . VAL A 1 85 ? 0.658 2.948 4.526 1.00 94.19 85 VAL A O 1
ATOM 648 N N . TYR A 1 86 ? 2.589 3.533 3.537 1.00 93.50 86 TYR A N 1
ATOM 649 C CA . TYR A 1 86 ? 3.363 3.616 4.776 1.00 93.50 86 TYR A CA 1
ATOM 650 C C . TYR A 1 86 ? 2.752 4.588 5.794 1.00 93.50 86 TYR A C 1
ATOM 652 O O . TYR A 1 86 ? 2.493 4.207 6.933 1.00 93.50 86 TYR A O 1
ATOM 660 N N . ILE A 1 87 ? 2.485 5.838 5.399 1.00 93.38 87 ILE A N 1
ATOM 661 C CA . ILE A 1 87 ? 1.945 6.859 6.312 1.00 93.38 87 ILE A CA 1
ATOM 662 C C . ILE A 1 87 ? 0.570 6.437 6.834 1.00 93.38 87 ILE A C 1
ATOM 664 O O . ILE A 1 87 ? 0.282 6.600 8.024 1.00 93.38 87 ILE A O 1
ATOM 668 N N . THR A 1 88 ? -0.275 5.885 5.960 1.00 95.12 88 THR A N 1
ATOM 669 C CA . THR A 1 88 ? -1.619 5.433 6.338 1.00 95.12 88 THR A CA 1
ATOM 670 C C . THR A 1 88 ? -1.541 4.254 7.305 1.00 95.12 88 THR A C 1
ATOM 672 O O . THR A 1 88 ? -2.223 4.272 8.327 1.00 95.12 88 THR A O 1
ATOM 675 N N . ASP A 1 89 ? -0.677 3.274 7.037 1.00 95.75 89 ASP A N 1
ATOM 676 C CA . ASP A 1 89 ? -0.451 2.113 7.902 1.00 95.75 89 ASP A CA 1
ATOM 677 C C . ASP A 1 89 ? 0.054 2.522 9.280 1.00 95.75 89 ASP A C 1
ATOM 679 O O . ASP A 1 89 ? -0.559 2.150 10.278 1.00 95.75 89 ASP A O 1
ATOM 683 N N . GLN A 1 90 ? 1.066 3.387 9.360 1.00 95.06 90 GLN A N 1
ATOM 684 C CA . GLN A 1 90 ? 1.564 3.906 10.636 1.00 95.06 90 GLN A CA 1
ATOM 685 C C . GLN A 1 90 ? 0.476 4.656 11.416 1.00 95.06 90 GLN A C 1
ATOM 687 O O . GLN A 1 90 ? 0.292 4.434 12.616 1.00 95.06 90 GLN A O 1
ATOM 692 N N . SER A 1 91 ? -0.281 5.519 10.735 1.00 95.06 91 SER A N 1
ATOM 693 C CA . SER A 1 91 ? -1.319 6.340 11.365 1.00 95.06 91 SER A CA 1
ATOM 694 C C . SER A 1 91 ? -2.464 5.487 11.909 1.00 95.06 91 SER A C 1
ATOM 696 O O . SER A 1 91 ? -2.852 5.627 13.069 1.00 95.06 91 SER A O 1
ATOM 698 N N . VAL A 1 92 ? -3.002 4.586 11.085 1.00 96.25 92 VAL A N 1
ATOM 699 C CA . VAL A 1 92 ? -4.130 3.728 11.463 1.00 96.25 92 VAL A CA 1
ATOM 700 C C . VAL A 1 92 ? -3.712 2.711 12.521 1.00 96.25 92 VAL A C 1
ATOM 702 O O . VAL A 1 92 ? -4.452 2.516 13.481 1.00 96.25 92 VAL A O 1
ATOM 705 N N . SER A 1 93 ? -2.517 2.128 12.408 1.00 95.25 93 SER A N 1
ATOM 706 C CA . SER A 1 93 ? -1.974 1.197 13.407 1.00 95.25 93 SER A CA 1
ATOM 707 C C . SER A 1 93 ? -1.817 1.868 14.770 1.00 95.25 93 SER A C 1
ATOM 709 O O . SER A 1 93 ? -2.295 1.343 15.776 1.00 95.25 93 SER A O 1
ATOM 711 N N . THR A 1 94 ? -1.266 3.088 14.799 1.00 96.12 94 THR A N 1
ATOM 712 C CA . THR A 1 94 ? -1.139 3.884 16.030 1.00 96.12 94 THR A CA 1
ATOM 713 C C . THR A 1 94 ? -2.502 4.160 16.664 1.00 96.12 94 THR A C 1
ATOM 715 O O . THR A 1 94 ? -2.680 3.960 17.864 1.00 96.12 94 THR A O 1
ATOM 718 N N . LEU A 1 95 ? -3.492 4.578 15.868 1.00 95.25 95 LEU A N 1
ATOM 719 C CA . LEU A 1 95 ? -4.847 4.858 16.357 1.00 95.25 95 LEU A CA 1
ATOM 720 C C . LEU A 1 95 ? -5.597 3.598 16.811 1.00 95.25 95 LEU A C 1
ATOM 722 O O . LEU A 1 95 ? -6.425 3.673 17.718 1.00 95.25 95 LEU A O 1
ATOM 726 N N . ALA A 1 96 ? -5.328 2.452 16.187 1.00 94.88 96 ALA A N 1
ATOM 727 C CA . ALA A 1 96 ? -5.926 1.168 16.535 1.00 94.88 96 ALA A CA 1
ATOM 728 C C . ALA A 1 96 ? -5.226 0.471 17.717 1.00 94.88 96 ALA A C 1
ATOM 730 O O . ALA A 1 96 ? -5.753 -0.522 18.217 1.00 94.88 96 ALA A O 1
ATOM 731 N N . GLY A 1 97 ? -4.064 0.968 18.165 1.00 95.62 97 GLY A N 1
ATOM 732 C CA . GLY A 1 97 ? -3.231 0.299 19.170 1.00 95.62 97 GLY A CA 1
ATOM 733 C C . GLY A 1 97 ? -2.639 -1.022 18.667 1.00 95.62 97 GLY A C 1
ATOM 734 O O . GLY A 1 97 ? -2.448 -1.950 19.451 1.00 95.62 97 GLY A O 1
ATOM 735 N N . ALA A 1 98 ? -2.398 -1.121 17.360 1.00 94.88 98 ALA A N 1
ATOM 736 C CA . ALA A 1 98 ? -1.930 -2.316 16.669 1.00 94.88 98 ALA A CA 1
ATOM 737 C C . ALA A 1 98 ? -0.543 -2.076 16.040 1.00 94.88 98 ALA A C 1
ATOM 739 O O . ALA A 1 98 ? -0.153 -0.924 15.836 1.00 94.88 98 ALA A O 1
ATOM 740 N N . PRO A 1 99 ? 0.232 -3.130 15.736 1.00 95.19 99 PRO A N 1
ATOM 741 C CA . PRO A 1 99 ? 1.510 -2.977 15.051 1.00 95.19 99 PRO A CA 1
ATOM 742 C C . PRO A 1 99 ? 1.313 -2.609 13.576 1.00 95.19 99 PRO A C 1
ATOM 744 O O . PRO A 1 99 ? 0.422 -3.138 12.906 1.00 95.19 99 PRO A O 1
ATOM 747 N N . ALA A 1 100 ? 2.188 -1.738 13.074 1.00 93.62 100 ALA A N 1
ATOM 748 C CA . ALA A 1 100 ? 2.292 -1.435 11.652 1.00 93.62 100 ALA A CA 1
ATOM 749 C C . ALA A 1 100 ? 2.753 -2.664 10.859 1.00 93.62 100 ALA A C 1
ATOM 751 O O . ALA A 1 100 ? 3.539 -3.480 11.346 1.00 93.62 100 ALA A O 1
ATOM 752 N N . THR A 1 101 ? 2.250 -2.789 9.636 1.00 92.44 101 THR A N 1
ATOM 753 C CA . THR A 1 101 ? 2.480 -3.943 8.764 1.00 92.44 101 THR A CA 1
ATOM 754 C C . THR A 1 101 ? 3.391 -3.612 7.588 1.00 92.44 101 THR A C 1
ATOM 756 O O . THR A 1 101 ? 4.107 -4.488 7.103 1.00 92.44 101 THR A O 1
ATOM 759 N N . PHE A 1 102 ? 3.372 -2.368 7.106 1.00 87.25 102 PHE A N 1
ATOM 760 C CA . PHE A 1 102 ? 4.194 -1.965 5.976 1.00 87.25 102 PHE A CA 1
ATOM 761 C C . PHE A 1 102 ? 5.667 -1.920 6.406 1.00 87.25 102 PHE A C 1
ATOM 763 O O . PHE A 1 102 ? 5.997 -1.213 7.366 1.00 87.25 102 PHE A O 1
ATOM 770 N N . PRO A 1 103 ? 6.563 -2.655 5.727 1.00 80.12 103 PRO A N 1
ATOM 771 C CA . PRO A 1 103 ? 7.954 -2.733 6.125 1.00 80.12 103 PRO A CA 1
ATOM 772 C C . PRO A 1 103 ? 8.598 -1.357 5.972 1.00 80.12 103 PRO A C 1
ATOM 774 O O . PRO A 1 103 ? 8.664 -0.781 4.883 1.00 80.12 103 PRO A O 1
ATOM 777 N N . TYR A 1 104 ? 9.080 -0.818 7.090 1.00 71.94 104 TYR A N 1
ATOM 778 C CA . TYR A 1 104 ? 10.004 0.297 7.033 1.00 71.94 104 TYR A CA 1
ATOM 779 C C . TYR A 1 104 ? 11.361 -0.267 6.647 1.00 71.94 104 TYR A C 1
ATOM 781 O O . TYR A 1 104 ? 12.061 -0.846 7.474 1.00 71.94 104 TYR A O 1
ATOM 789 N N . ASN A 1 105 ? 11.725 -0.121 5.379 1.00 64.31 105 ASN A N 1
ATOM 790 C CA . ASN A 1 105 ? 13.070 -0.453 4.958 1.00 64.31 105 ASN A CA 1
ATOM 791 C C . ASN A 1 105 ? 13.986 0.666 5.455 1.00 64.31 105 ASN A C 1
ATOM 793 O O . ASN A 1 105 ? 14.181 1.684 4.794 1.00 64.31 105 ASN A O 1
ATOM 797 N N . ASN A 1 106 ? 14.579 0.465 6.625 1.00 51.22 106 ASN A N 1
ATOM 798 C CA . ASN A 1 106 ? 15.875 1.024 6.977 1.00 51.22 106 ASN A CA 1
ATOM 799 C C . ASN A 1 106 ? 16.927 0.395 6.054 1.00 51.22 106 ASN A C 1
ATOM 801 O O . ASN A 1 106 ? 17.771 -0.386 6.487 1.00 51.22 106 ASN A O 1
ATOM 805 N N . TRP A 1 107 ? 16.838 0.709 4.758 1.00 43.31 107 TRP A N 1
ATOM 806 C CA . TRP A 1 107 ? 17.937 0.494 3.831 1.00 43.31 107 TRP A CA 1
ATOM 807 C C . TRP A 1 107 ? 19.185 1.089 4.486 1.00 43.31 107 TRP A C 1
ATOM 809 O O . TRP A 1 107 ? 19.091 2.216 4.989 1.00 43.31 107 TRP A O 1
ATOM 819 N N . PRO A 1 108 ? 20.311 0.361 4.572 1.00 43.94 108 PRO A N 1
ATOM 820 C CA . PRO A 1 108 ? 21.513 0.890 5.187 1.00 43.94 108 PRO A CA 1
ATOM 821 C C . PRO A 1 108 ? 21.971 2.084 4.352 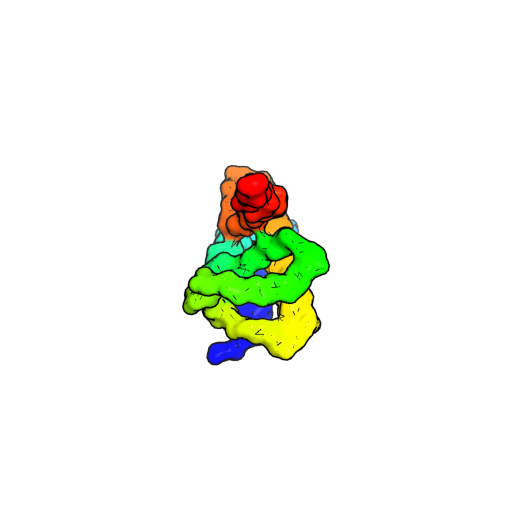1.00 43.94 108 PRO A C 1
ATOM 823 O O . PRO A 1 108 ? 22.643 1.944 3.333 1.00 43.94 108 PRO A O 1
ATOM 826 N N . SER A 1 109 ? 21.588 3.284 4.774 1.00 48.66 109 SER A N 1
ATOM 827 C CA . SER A 1 109 ? 22.120 4.526 4.253 1.00 48.66 109 SER A CA 1
ATOM 828 C C . SER A 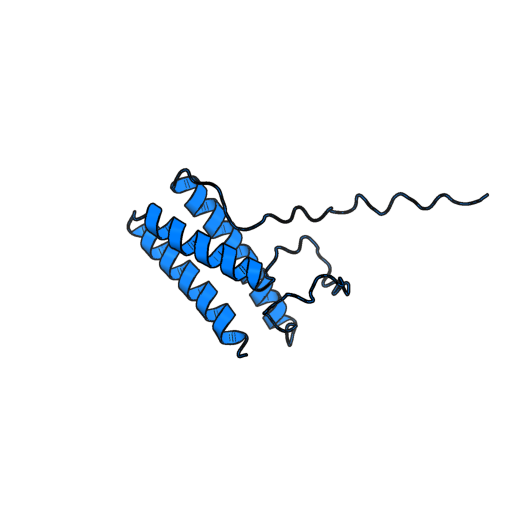1 109 ? 23.600 4.570 4.632 1.00 48.66 109 SER A C 1
ATOM 830 O O . SER A 1 109 ? 23.986 4.952 5.730 1.00 48.66 109 SER A O 1
ATOM 832 N N . ALA A 1 110 ? 24.440 4.116 3.704 1.00 47.03 110 ALA A N 1
ATOM 833 C CA . ALA A 1 110 ? 25.864 4.421 3.648 1.00 47.03 110 ALA A CA 1
ATOM 834 C C . ALA A 1 110 ? 26.761 3.918 4.806 1.00 47.03 110 ALA A C 1
ATOM 836 O O . ALA A 1 110 ? 27.712 4.607 5.168 1.00 47.03 110 ALA A O 1
ATOM 837 N N . GLN A 1 111 ? 26.554 2.708 5.346 1.00 45.12 111 GLN A N 1
ATOM 838 C CA . GLN A 1 111 ? 27.569 2.064 6.213 1.00 45.12 111 GLN A CA 1
ATOM 839 C C . GLN A 1 111 ? 28.429 0.983 5.531 1.00 45.12 111 GLN A C 1
ATOM 841 O O . GLN A 1 111 ? 29.376 0.495 6.141 1.00 45.12 111 GLN A O 1
ATOM 846 N N . THR A 1 112 ? 28.213 0.670 4.248 1.00 47.91 112 THR A N 1
ATOM 847 C CA . THR A 1 112 ? 29.016 -0.338 3.516 1.00 47.91 112 THR A CA 1
ATOM 848 C C . THR A 1 112 ? 29.822 0.269 2.361 1.00 47.91 112 THR A C 1
ATOM 850 O O . THR A 1 112 ? 29.860 -0.265 1.262 1.00 47.91 112 THR A O 1
ATOM 853 N N . GLN A 1 113 ? 30.496 1.400 2.597 1.00 49.50 113 GLN A N 1
ATOM 854 C CA . GLN A 1 113 ? 31.570 1.890 1.709 1.00 49.50 113 GLN A CA 1
ATOM 855 C C . GLN A 1 113 ? 32.896 2.182 2.441 1.00 49.50 113 GLN A C 1
ATOM 857 O O . GLN A 1 113 ? 33.798 2.795 1.878 1.00 49.50 113 GLN A O 1
ATOM 862 N N . GLN A 1 114 ? 33.082 1.694 3.672 1.00 49.00 114 GLN A N 1
ATOM 863 C CA . GLN A 1 114 ? 34.387 1.707 4.349 1.00 49.00 114 GLN A CA 1
ATOM 864 C C . GLN A 1 114 ? 34.979 0.297 4.451 1.00 49.00 114 GLN A C 1
ATOM 866 O O . GLN A 1 114 ? 35.076 -0.268 5.533 1.00 49.00 114 GLN A O 1
ATOM 871 N N . ALA A 1 115 ? 35.392 -0.284 3.324 1.00 49.59 115 ALA A N 1
ATOM 872 C CA . ALA A 1 115 ? 36.304 -1.432 3.338 1.00 49.59 115 ALA A CA 1
ATOM 873 C C . ALA A 1 11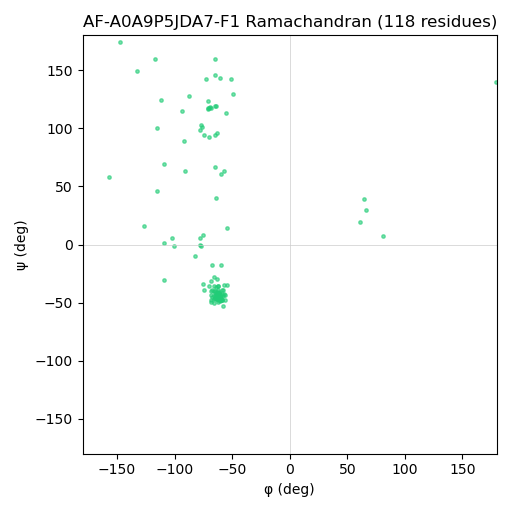5 ? 37.066 -1.581 2.011 1.00 49.59 115 ALA A C 1
ATOM 875 O O . ALA A 1 115 ? 37.012 -2.625 1.370 1.0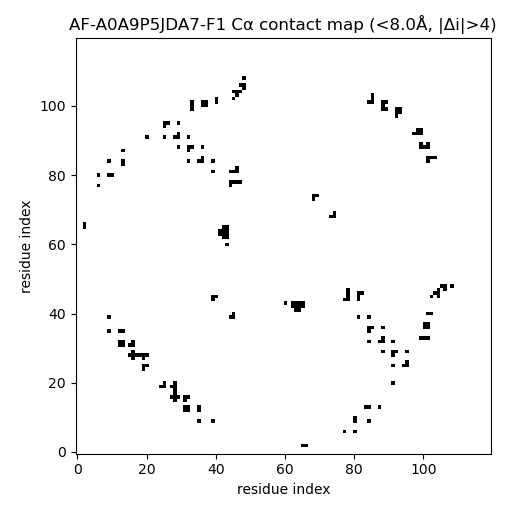0 49.59 115 ALA A O 1
ATOM 876 N N . HIS A 1 116 ? 37.816 -0.555 1.602 1.00 50.62 116 HIS A N 1
ATOM 877 C CA . HIS A 1 116 ? 38.946 -0.770 0.695 1.00 50.62 116 HIS A CA 1
ATOM 878 C C . HIS A 1 116 ? 40.242 -0.401 1.427 1.00 50.62 116 HIS A C 1
ATOM 880 O O . HIS A 1 116 ? 40.553 0.784 1.553 1.00 50.62 116 HIS A O 1
ATOM 886 N N . PRO A 1 117 ? 41.004 -1.379 1.953 1.00 59.09 117 PRO A N 1
ATOM 887 C CA . PRO A 1 117 ? 42.344 -1.104 2.440 1.00 59.09 117 PRO A CA 1
ATOM 888 C C . PRO A 1 117 ? 43.249 -0.829 1.234 1.00 59.09 117 PRO A C 1
ATOM 890 O O . PRO A 1 117 ? 43.440 -1.689 0.372 1.00 59.09 117 PRO A O 1
ATOM 893 N N . LEU A 1 118 ? 43.791 0.388 1.175 1.00 57.91 118 LEU A N 1
ATOM 894 C CA . LEU A 1 118 ? 44.907 0.739 0.301 1.00 57.91 118 LEU A CA 1
ATOM 895 C C . LEU A 1 118 ? 46.067 -0.220 0.601 1.00 57.91 118 LEU A C 1
ATOM 897 O O . LEU A 1 118 ? 46.621 -0.208 1.700 1.00 57.91 118 LEU A O 1
ATOM 901 N N . LYS A 1 119 ? 46.409 -1.075 -0.368 1.00 60.72 119 LYS A N 1
ATOM 902 C CA . LYS A 1 119 ? 47.678 -1.806 -0.359 1.00 60.72 119 LYS A CA 1
ATOM 903 C C . LYS A 1 119 ? 48.789 -0.793 -0.644 1.00 60.72 119 LYS A C 1
ATOM 905 O O . LYS A 1 119 ? 48.775 -0.174 -1.706 1.00 60.72 119 LYS A O 1
ATOM 910 N N . VAL A 1 120 ? 49.670 -0.615 0.339 1.00 73.31 120 VAL A N 1
ATOM 911 C CA . VAL A 1 120 ? 50.947 0.112 0.237 1.00 73.31 120 VAL A CA 1
ATOM 912 C C . VAL A 1 120 ? 51.945 -0.727 -0.550 1.00 73.31 120 VAL A C 1
ATOM 914 O O . VAL A 1 120 ? 51.932 -1.965 -0.352 1.00 73.31 120 VAL A O 1
#

Nearest PDB structures (foldseek):
  4niq-assembly1_A  TM=6.391E-01  e=2.398E+00  Saccharomyces cerevisiae S288C
  9had-assembly1_A  TM=4.158E-01  e=9.325E+00  Dermatophagoides farinae